Protein AF-C3XYF4-F1 (afdb_monomer)

Foldseek 3Di:
DVPPPDDDDAFFDAKQWEFCDTDDPPGHTDIDGADPQFTDQGGHHHNHTHGADDQPAPQKDFPDDDDRNDHTDIFGHPQWADDPPHTHGAAWADWQKAWPDQDDNHGHTDIDGDDPQWADQDGGSHGHTHGADDLVVVPWDQPDPDDRNGHGDTDHD

Mean predicted aligned error: 5.89 Å

Secondary structure (DSSP, 8-state):
-TTT-----PPPBPTTEEEEE---SSSPPEEEEPPTTEE--SSB--SSPEEPP---STTEEEEE--BTTB--EEEEPTTEEEETTEEEEPPPBPTTEEEEE--BTTB--EEEEPPTTEE--S-BSSPPPEEPP-GGGGT-EEEE--BTTBPPEEE--

pLDDT: mean 94.93, std 6.89, range [57.28, 98.62]

Solvent-accessible surface area (backbone atoms only — not comparable to full-atom values): 8437 Å² total; per-residue (Å²): 52,103,84,79,73,49,93,70,91,60,73,64,21,51,50,21,26,20,28,75,38,78,38,51,102,88,40,71,48,39,62,41,71,35,58,91,68,17,17,24,73,46,71,35,79,40,75,60,54,45,72,40,60,79,54,78,55,71,58,37,37,75,74,39,73,61,39,34,47,36,63,29,39,64,39,34,34,93,67,19,12,45,57,89,97,41,45,41,73,42,52,58,18,49,62,24,21,8,36,77,39,73,50,40,45,70,36,64,31,36,63,41,71,36,52,93,70,19,16,16,75,51,74,33,46,73,50,48,48,41,70,45,64,67,30,68,81,73,78,23,34,72,75,38,82,46,48,35,46,39,60,40,39,62,38,86,117

Radius of gyration: 29.44 Å; Cα contacts (8 Å, |Δi|>4): 400; chains: 1; bounding box: 67×30×80 Å

InterPro domains:
  IPR001368 TNFR/NGFR cysteine-rich region [PF00020] (34-74)
  IPR001368 TNFR/NGFR cysteine-rich region [PF00020] (76-111)
  IPR001368 TNFR/NGFR cysteine-rich region [PS00652] (34-74)
  IPR001368 TNFR/NGFR cysteine-rich region [PS50050] (33-74)
  IPR001368 TNFR/NGFR cysteine-rich region [SM00208] (34-74)
  IPR001368 TNFR/NGFR cysteine-rich region [SM00208] (76-111)
  IPR001368 TNFR/NGFR cysteine-rich region [SM00208] (114-154)
  IPR052459 Tumor necrosis factor receptor superfamily decoy receptor [PTHR23097] (2-157)

Nearest PDB structures (foldseek):
  4yn0-assembly1_A  TM=9.619E-01  e=6.542E-15  Mus musculus
  4msv-assembly1_B  TM=8.929E-01  e=7.273E-15  Homo sapiens
  4kgq-assembly1_C  TM=8.663E-01  e=2.461E-14  Homo sapiens
  3k51-assembly1_B  TM=9.230E-01  e=6.390E-14  Homo sapiens
  3u3p-assembly1_A  TM=7.058E-01  e=3.652E-15  Homo sapiens

Organism: Branchiostoma floridae (NCBI:txid7739)

Structure (mmCIF, N/CA/C/O backbone):
data_AF-C3XYF4-F1
#
_entry.id   AF-C3XYF4-F1
#
loop_
_atom_site.group_PDB
_atom_site.id
_atom_site.type_symbol
_atom_site.label_atom_id
_atom_site.label_alt_id
_atom_site.label_comp_id
_atom_site.label_asym_id
_atom_site.label_entity_id
_atom_site.label_seq_id
_atom_site.pdbx_PDB_ins_code
_atom_site.Cartn_x
_atom_site.Cartn_y
_atom_site.Cartn_z
_atom_site.occupancy
_atom_site.B_iso_or_equiv
_atom_site.auth_seq_id
_atom_site.auth_comp_id
_atom_site.auth_asym_id
_atom_site.auth_atom_id
_atom_site.pdbx_PDB_model_num
ATOM 1 N N . ASP A 1 1 ? -34.404 -5.928 31.052 1.00 57.28 1 ASP A N 1
ATOM 2 C CA . ASP A 1 1 ? -33.678 -6.364 32.245 1.00 57.28 1 ASP A CA 1
ATOM 3 C C . ASP A 1 1 ? -33.598 -7.884 32.244 1.00 57.28 1 ASP A C 1
ATOM 5 O O . ASP A 1 1 ? -34.654 -8.514 32.234 1.00 57.28 1 ASP A O 1
ATOM 9 N N . PRO A 1 2 ? -32.402 -8.492 32.226 1.00 60.75 2 PRO A N 1
ATOM 10 C CA . PRO A 1 2 ? -32.265 -9.928 32.465 1.00 60.75 2 PRO A CA 1
ATOM 11 C C . PRO A 1 2 ? -32.833 -10.384 33.827 1.00 60.75 2 PRO A C 1
ATOM 13 O O . PRO A 1 2 ? -33.052 -11.580 33.997 1.00 60.75 2 PRO A O 1
ATOM 16 N N . LEU A 1 3 ? -33.104 -9.466 34.770 1.00 65.31 3 LEU A N 1
ATOM 17 C CA . LEU A 1 3 ? -33.694 -9.767 36.082 1.00 65.31 3 LEU A CA 1
ATOM 18 C C . LEU A 1 3 ? -35.215 -9.519 36.166 1.00 65.31 3 LEU A C 1
ATOM 20 O O . LEU A 1 3 ? -35.915 -10.347 36.744 1.00 65.31 3 LEU A O 1
ATOM 24 N N . SER A 1 4 ? -35.750 -8.429 35.601 1.00 68.19 4 SER A N 1
ATOM 25 C CA . SER A 1 4 ? -37.185 -8.086 35.696 1.00 68.19 4 SER A CA 1
ATOM 26 C C . SER A 1 4 ? -38.026 -8.382 34.444 1.00 68.19 4 SER A C 1
ATOM 28 O O . SER A 1 4 ? -39.252 -8.305 34.498 1.00 68.19 4 SER A O 1
ATOM 30 N N . GLY A 1 5 ? -37.408 -8.728 33.306 1.00 68.69 5 GLY A N 1
ATOM 31 C CA . GLY A 1 5 ? -38.117 -9.005 32.047 1.00 68.69 5 GLY A CA 1
ATOM 32 C C . GLY A 1 5 ? -38.674 -7.765 31.329 1.00 68.69 5 GLY A C 1
ATOM 33 O O . GLY A 1 5 ? -39.282 -7.895 30.267 1.00 68.69 5 GLY A O 1
ATOM 34 N N . THR A 1 6 ? -38.449 -6.558 31.857 1.00 73.12 6 THR A N 1
ATOM 35 C CA . THR A 1 6 ? -38.846 -5.292 31.221 1.00 73.12 6 THR A CA 1
ATOM 36 C C . THR A 1 6 ? -37.923 -4.934 30.051 1.00 73.12 6 THR A C 1
ATOM 38 O O . THR A 1 6 ? -36.736 -5.270 30.048 1.00 73.12 6 THR A O 1
ATOM 41 N N . ILE A 1 7 ? -38.436 -4.243 29.028 1.00 76.62 7 ILE A N 1
ATOM 42 C CA . ILE A 1 7 ? -37.592 -3.708 27.947 1.00 76.62 7 ILE A CA 1
ATOM 43 C C . ILE A 1 7 ? -36.940 -2.419 28.454 1.00 76.62 7 ILE A C 1
ATOM 45 O O . ILE A 1 7 ? -37.628 -1.439 28.726 1.00 76.62 7 ILE A O 1
ATOM 49 N N . LEU A 1 8 ? -35.612 -2.433 28.569 1.00 81.75 8 LEU A N 1
ATOM 50 C CA . LEU A 1 8 ? -34.795 -1.281 28.951 1.00 81.75 8 LEU A CA 1
ATOM 51 C C . LEU A 1 8 ? -33.980 -0.811 27.747 1.00 81.75 8 LEU A C 1
ATOM 53 O O . LEU A 1 8 ? -33.404 -1.630 27.028 1.00 81.75 8 LEU A O 1
ATOM 57 N N . PHE A 1 9 ? -33.910 0.506 27.557 1.00 85.12 9 PHE A N 1
ATOM 58 C CA . PHE A 1 9 ? -33.030 1.135 26.575 1.00 85.12 9 PHE A CA 1
ATOM 59 C C . PHE A 1 9 ? -31.730 1.531 27.272 1.00 85.12 9 PHE A C 1
ATOM 61 O O . PHE A 1 9 ? -31.690 2.521 27.994 1.00 85.12 9 PHE A O 1
ATOM 68 N N . CYS A 1 10 ? -30.695 0.713 27.089 1.00 89.69 10 CYS A N 1
ATOM 69 C CA . CYS A 1 10 ? -29.368 0.954 27.643 1.00 89.69 10 CYS A CA 1
ATOM 70 C C . CYS A 1 10 ? -28.474 1.682 26.639 1.00 89.69 10 CYS A C 1
ATOM 72 O O . CYS A 1 10 ? -28.497 1.365 25.444 1.00 89.69 10 CYS A O 1
ATOM 74 N N . ASP A 1 11 ? -27.625 2.570 27.149 1.00 93.50 11 ASP A N 1
ATOM 75 C CA . ASP A 1 11 ? -26.564 3.187 26.361 1.00 93.50 11 ASP A CA 1
ATOM 76 C C . ASP A 1 11 ? -25.528 2.144 25.926 1.00 93.50 11 ASP A C 1
ATOM 78 O O . ASP A 1 11 ? -25.277 1.149 26.619 1.00 93.50 11 ASP A O 1
ATOM 82 N N . TRP A 1 12 ? -24.948 2.371 24.749 1.00 96.19 12 TRP A N 1
ATOM 83 C CA . TRP A 1 12 ? -23.851 1.573 24.208 1.00 96.19 12 TRP A CA 1
ATOM 84 C C . TRP A 1 12 ? -22.520 2.127 24.713 1.00 96.19 12 TRP A C 1
ATOM 86 O O . TRP A 1 12 ? -22.402 3.323 24.973 1.00 96.19 12 TRP A O 1
ATOM 96 N N . CYS A 1 13 ? -21.508 1.270 24.803 1.00 98.12 13 CYS A N 1
ATOM 97 C CA . CYS A 1 13 ? -20.158 1.707 25.130 1.00 98.12 13 CYS A CA 1
ATOM 98 C C . CYS A 1 13 ? -19.522 2.399 23.932 1.00 98.12 13 CYS A C 1
ATOM 100 O O . CYS A 1 13 ? -19.710 1.964 22.798 1.00 98.12 13 CYS A O 1
ATOM 102 N N . GLU A 1 14 ? -18.791 3.479 24.183 1.00 98.31 14 GLU A N 1
ATOM 103 C CA . GLU A 1 14 ? -18.082 4.239 23.156 1.00 98.31 14 GLU A CA 1
ATOM 104 C C . GLU A 1 14 ? -16.867 3.464 22.591 1.00 98.31 14 GLU A C 1
ATOM 106 O O . GLU A 1 14 ? -16.422 2.483 23.199 1.00 98.31 14 GLU A O 1
ATOM 111 N N . PRO A 1 15 ? -16.318 3.865 21.426 1.00 98.56 15 PRO A N 1
ATOM 112 C CA . PRO A 1 15 ? -15.071 3.298 20.911 1.00 98.56 15 PRO A CA 1
ATOM 113 C C . PRO A 1 15 ? -13.949 3.372 21.952 1.00 98.56 15 PRO A C 1
ATOM 115 O O . PRO A 1 15 ? -13.780 4.394 22.612 1.00 98.56 15 PRO A O 1
ATOM 118 N N . 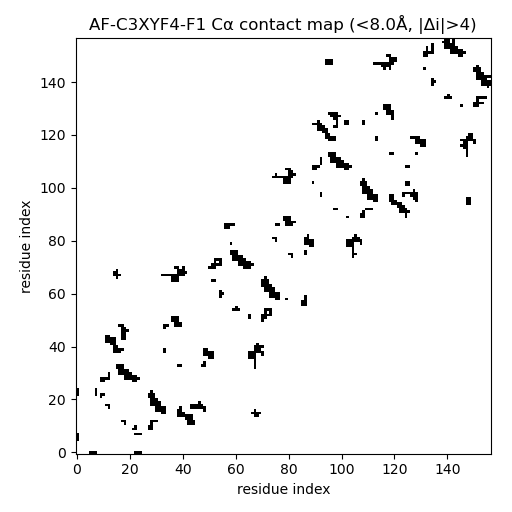GLY A 1 16 ? -13.148 2.316 22.080 1.00 98.50 16 GLY A N 1
ATOM 119 C CA . GLY A 1 16 ? -12.137 2.218 23.135 1.00 98.50 16 GLY A CA 1
ATOM 120 C C . GLY A 1 16 ? -12.612 1.541 24.409 1.00 98.50 16 GLY A C 1
ATOM 121 O O . GLY A 1 16 ? -11.787 1.298 25.289 1.00 98.50 16 GLY A O 1
ATOM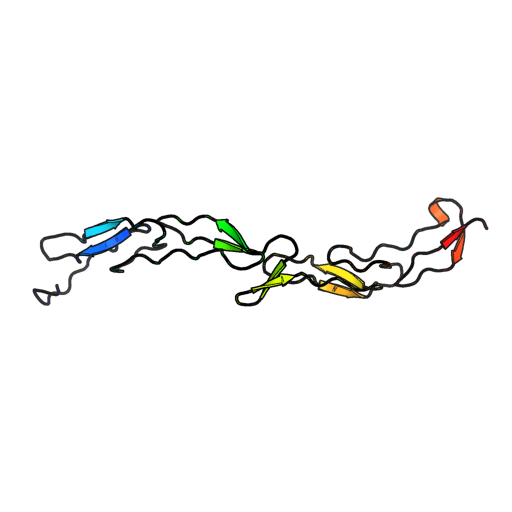 122 N N . PHE A 1 17 ? -13.900 1.210 24.501 1.00 98.62 17 PHE A N 1
ATOM 123 C CA . PHE A 1 17 ? -14.495 0.556 25.656 1.00 98.62 17 PHE A CA 1
ATOM 124 C C . PHE A 1 17 ? -15.333 -0.658 25.242 1.00 98.62 17 PHE A C 1
ATOM 126 O O . PHE A 1 17 ? -15.854 -0.726 24.123 1.00 98.62 17 PHE A O 1
ATOM 133 N N . TYR A 1 18 ? -15.482 -1.605 26.167 1.00 98.12 18 TYR A N 1
ATOM 134 C CA . TYR A 1 18 ? -16.384 -2.754 26.075 1.00 98.12 18 TYR A CA 1
ATOM 135 C C . TYR A 1 18 ? -17.376 -2.750 27.243 1.00 98.12 18 TYR A C 1
ATOM 137 O O . TYR A 1 18 ? -17.151 -2.114 28.276 1.00 98.12 18 TYR A O 1
ATOM 145 N N . MET A 1 19 ? -18.491 -3.454 27.082 1.00 97.62 19 MET A N 1
ATOM 146 C CA . MET A 1 19 ? -19.556 -3.544 28.072 1.00 97.62 19 MET A CA 1
ATOM 147 C C . MET A 1 19 ? -19.194 -4.552 29.161 1.00 97.62 19 MET A C 1
ATOM 149 O O . MET A 1 19 ? -19.218 -5.756 28.944 1.00 97.62 19 MET A O 1
ATOM 153 N N . ASN A 1 20 ? -18.924 -4.065 30.368 1.00 96.94 20 ASN A N 1
ATOM 154 C CA . ASN A 1 20 ? -18.722 -4.925 31.531 1.00 96.94 20 ASN A CA 1
ATOM 155 C C . ASN A 1 20 ? -20.061 -5.373 32.123 1.00 96.94 20 ASN A C 1
ATOM 157 O O . ASN A 1 20 ? -20.248 -6.538 32.476 1.00 96.94 20 ASN A O 1
ATOM 161 N N . ARG A 1 21 ? -21.016 -4.439 32.229 1.00 93.75 21 ARG A N 1
ATOM 162 C CA . ARG A 1 21 ? -22.363 -4.713 32.741 1.00 93.75 21 ARG A CA 1
ATOM 163 C C . ARG A 1 21 ? -23.411 -3.949 31.955 1.00 93.75 21 ARG A C 1
ATOM 165 O O . ARG A 1 21 ? -23.279 -2.754 31.700 1.00 93.75 21 ARG A O 1
ATOM 172 N N . VAL A 1 22 ? -24.485 -4.653 31.618 1.00 92.19 22 VAL A N 1
ATOM 173 C CA . VAL A 1 22 ? -25.679 -4.048 31.026 1.00 92.19 22 VAL A CA 1
ATOM 174 C C . VAL A 1 22 ? -26.405 -3.185 32.061 1.00 92.19 22 VAL A C 1
ATOM 176 O O . VAL A 1 22 ? -26.360 -3.474 33.259 1.00 92.19 22 VAL A O 1
ATOM 179 N N . CYS A 1 23 ? -27.081 -2.133 31.598 1.00 91.56 23 CYS A N 1
ATOM 180 C CA . CYS A 1 23 ? -27.897 -1.300 32.469 1.00 91.56 23 CYS A CA 1
ATOM 181 C C . CYS A 1 23 ? -29.039 -2.096 33.130 1.00 91.56 23 CYS A C 1
ATOM 183 O O . CYS A 1 23 ? -29.558 -3.073 32.582 1.00 91.56 23 CYS A O 1
ATOM 185 N N . THR A 1 24 ? -29.452 -1.638 34.307 1.00 89.06 24 THR A N 1
ATOM 186 C CA . THR A 1 24 ? -30.664 -2.089 35.005 1.00 89.06 24 THR A CA 1
ATOM 187 C C . THR A 1 24 ? -31.602 -0.897 35.185 1.00 89.06 24 THR A C 1
ATOM 189 O O . THR A 1 24 ? -31.250 0.231 34.852 1.00 89.06 24 THR A O 1
ATOM 192 N N . GLU A 1 25 ? -32.780 -1.097 35.778 1.00 86.19 25 GLU A N 1
ATOM 193 C CA . GLU A 1 25 ? -33.683 0.017 36.125 1.00 86.19 25 GLU A CA 1
ATOM 194 C C . GLU A 1 25 ? -33.042 1.054 37.068 1.00 86.19 25 GLU A C 1
ATOM 196 O O . GLU A 1 25 ? -33.540 2.171 37.190 1.00 86.19 25 GLU A O 1
ATOM 201 N N . ARG A 1 26 ? -31.953 0.689 37.760 1.00 88.44 26 ARG A N 1
ATOM 202 C CA . ARG A 1 26 ? -31.305 1.525 38.784 1.00 88.44 26 ARG A CA 1
ATOM 203 C C . ARG A 1 26 ? -29.867 1.909 38.458 1.00 88.44 26 ARG A C 1
ATOM 205 O O . ARG A 1 26 ? -29.328 2.793 39.116 1.00 88.44 26 ARG A O 1
ATOM 212 N N . THR A 1 27 ? -29.231 1.240 37.501 1.00 90.75 27 THR A N 1
ATOM 213 C CA . THR A 1 27 ? -27.811 1.435 37.185 1.00 90.75 27 THR A CA 1
ATOM 214 C C . THR A 1 27 ? -27.616 1.626 35.692 1.00 90.75 27 THR A C 1
ATOM 216 O O . THR A 1 27 ? -28.178 0.877 34.896 1.00 90.75 27 THR A O 1
ATOM 219 N N . ALA A 1 28 ? -26.785 2.597 35.315 1.00 92.94 28 ALA A N 1
ATOM 220 C CA . ALA A 1 28 ? -26.371 2.790 33.929 1.00 92.94 28 ALA A CA 1
ATOM 221 C C . ALA A 1 28 ? -25.518 1.612 33.425 1.00 92.94 28 ALA A C 1
ATOM 223 O O . ALA A 1 28 ? -25.046 0.789 34.216 1.00 92.94 28 ALA A O 1
ATOM 224 N N . THR A 1 29 ? -25.327 1.539 32.106 1.00 95.06 29 THR A N 1
ATOM 225 C CA . THR A 1 29 ? -24.353 0.628 31.494 1.00 95.06 29 THR A CA 1
ATOM 226 C C . THR A 1 29 ? -22.965 0.908 32.067 1.00 95.06 29 THR A C 1
ATOM 228 O O . THR A 1 29 ? -22.543 2.060 32.143 1.00 95.06 29 THR A O 1
ATOM 231 N N . GLU A 1 30 ? -2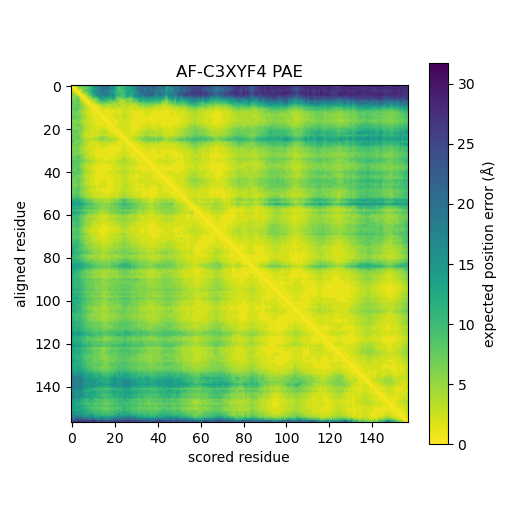2.246 -0.143 32.448 1.00 97.31 30 GLU A N 1
ATOM 232 C CA . GLU A 1 30 ? -20.850 -0.039 32.862 1.00 97.31 30 GLU A CA 1
ATOM 233 C C . GLU A 1 30 ? -19.943 -0.426 31.694 1.00 97.31 30 GLU A C 1
ATOM 235 O O . GLU A 1 30 ? -19.994 -1.560 31.206 1.00 97.31 30 GLU A O 1
ATOM 240 N N . CYS A 1 31 ? -19.103 0.517 31.278 1.00 98.38 31 CYS A N 1
ATOM 241 C CA . CYS A 1 31 ? -18.137 0.348 30.202 1.00 98.38 31 CYS A CA 1
ATOM 242 C C . CYS A 1 31 ? -16.716 0.405 30.765 1.00 98.38 31 CYS A C 1
ATOM 244 O O . CYS A 1 31 ? -16.394 1.303 31.545 1.00 98.38 31 CYS A O 1
ATOM 246 N N . LEU A 1 32 ? -15.865 -0.537 30.365 1.00 98.44 32 LEU A N 1
ATOM 247 C CA . LEU A 1 32 ? -14.458 -0.589 30.762 1.00 98.44 32 LEU A CA 1
ATOM 248 C C . LEU A 1 32 ? -13.551 -0.382 29.547 1.00 98.44 32 LEU A C 1
ATOM 250 O O . LEU A 1 32 ? -13.925 -0.787 28.446 1.00 98.44 32 LEU A O 1
ATOM 254 N N . PRO A 1 33 ? -12.382 0.261 29.719 1.00 98.50 33 PRO A N 1
ATOM 255 C CA . PRO A 1 33 ? -11.472 0.519 28.613 1.00 98.50 33 PRO A CA 1
ATOM 256 C C . PRO A 1 33 ? -10.913 -0.791 28.059 1.00 98.50 33 PRO A C 1
ATOM 258 O O . PRO A 1 33 ? -10.699 -1.752 28.805 1.00 98.50 33 PRO A O 1
ATOM 261 N N . CYS A 1 34 ? -10.635 -0.810 26.759 1.00 98.56 34 CYS A N 1
ATOM 262 C CA . CYS A 1 34 ? -9.980 -1.945 26.134 1.00 98.56 34 CYS A CA 1
ATOM 263 C C . CYS A 1 34 ? -8.593 -2.190 26.751 1.00 98.56 34 CYS A C 1
ATOM 265 O O . CYS A 1 34 ? -7.825 -1.237 26.941 1.00 98.56 34 CYS A O 1
ATOM 267 N N . PRO A 1 35 ? -8.256 -3.454 27.062 1.00 97.88 35 PRO A N 1
ATOM 268 C CA . PRO A 1 35 ? -6.912 -3.843 27.465 1.00 97.88 35 PRO A CA 1
ATOM 269 C C . PRO A 1 35 ? -5.853 -3.531 26.401 1.00 97.88 35 PRO A C 1
ATOM 271 O O . PRO A 1 35 ? -6.145 -3.185 25.256 1.00 97.88 35 PRO A O 1
ATOM 274 N N . TRP A 1 36 ? -4.584 -3.683 26.785 1.00 97.38 36 TRP A N 1
ATOM 275 C CA . TRP A 1 36 ? -3.472 -3.535 25.850 1.00 97.38 36 TRP A CA 1
ATOM 276 C C . TRP A 1 36 ? -3.575 -4.542 24.693 1.00 97.38 36 TRP A C 1
ATOM 278 O O . TRP A 1 36 ? -3.849 -5.717 24.922 1.00 97.38 36 TRP A O 1
ATOM 288 N N . ASP A 1 37 ? -3.300 -4.068 23.473 1.00 97.31 37 ASP A N 1
ATOM 289 C CA . ASP A 1 37 ? -3.389 -4.830 22.215 1.00 97.31 37 ASP A CA 1
ATOM 290 C C . ASP A 1 37 ? -4.819 -5.284 21.840 1.00 97.31 37 ASP A C 1
ATOM 292 O O . ASP A 1 37 ? -5.006 -6.227 21.067 1.00 97.31 37 ASP A O 1
ATOM 296 N N . GLU A 1 38 ? -5.839 -4.581 22.345 1.00 98.44 38 GLU A N 1
ATOM 297 C CA . GLU A 1 38 ? -7.249 -4.768 21.990 1.00 98.44 38 GLU A CA 1
ATOM 298 C C . GLU A 1 38 ? -7.947 -3.436 21.668 1.00 98.44 38 GLU A C 1
ATOM 300 O O . GLU A 1 38 ? -7.522 -2.371 22.120 1.00 98.44 38 GLU A O 1
ATOM 305 N N . TYR A 1 39 ? -9.029 -3.489 20.882 1.00 98.50 39 TYR A N 1
ATOM 306 C CA . TYR A 1 39 ? -9.733 -2.298 20.412 1.00 98.50 39 TYR A CA 1
ATOM 307 C C . TYR A 1 39 ? -11.239 -2.497 20.168 1.00 98.50 39 TYR A C 1
ATOM 309 O O . TYR A 1 39 ? -11.716 -3.604 19.900 1.00 98.50 39 TYR A O 1
ATOM 317 N N . THR A 1 40 ? -11.985 -1.390 20.172 1.00 98.44 40 THR A N 1
ATOM 318 C CA . THR A 1 40 ? -13.344 -1.275 19.617 1.00 98.44 40 THR A CA 1
ATOM 319 C C . THR A 1 40 ? -13.457 0.020 18.810 1.00 98.44 40 THR A C 1
ATOM 321 O O . THR A 1 40 ? -13.173 1.104 19.304 1.00 98.44 40 THR A O 1
ATOM 324 N N . GLU A 1 41 ? -13.856 -0.076 17.540 1.00 97.88 41 GLU A N 1
ATOM 325 C CA . GLU A 1 41 ? -13.848 1.072 16.608 1.00 97.88 41 GLU A CA 1
ATOM 326 C C . GLU A 1 41 ? -15.149 1.887 16.628 1.00 97.88 41 GLU A C 1
ATOM 328 O O . GLU A 1 41 ? -15.205 3.044 16.207 1.00 97.88 41 GLU A O 1
ATOM 333 N N . HIS A 1 42 ? -16.229 1.280 17.110 1.00 97.88 42 HIS A N 1
ATOM 334 C CA . HIS A 1 42 ? -17.569 1.848 17.073 1.00 97.88 42 HIS A CA 1
ATOM 335 C C . HIS A 1 42 ? -18.248 1.713 18.430 1.00 97.88 42 HIS A C 1
ATOM 337 O O . HIS A 1 42 ? -17.829 0.919 19.279 1.00 97.88 42 HIS A O 1
ATOM 343 N N . TYR A 1 43 ? -19.340 2.462 18.597 1.00 98.25 43 TYR A N 1
ATOM 344 C CA . TYR A 1 43 ? -20.247 2.228 19.708 1.00 98.25 43 TYR A CA 1
ATOM 345 C C . TYR A 1 43 ? -20.698 0.772 19.693 1.00 98.25 43 TYR A C 1
ATOM 347 O O . TYR A 1 43 ? -21.081 0.248 18.642 1.00 98.25 43 TYR A O 1
ATOM 355 N N . ASN A 1 44 ? -20.641 0.112 20.841 1.00 96.88 44 ASN A N 1
ATOM 356 C CA . ASN A 1 44 ? -20.798 -1.329 20.904 1.00 96.88 44 ASN A CA 1
ATOM 357 C C . ASN A 1 44 ? -21.478 -1.798 22.197 1.00 96.88 44 ASN A C 1
ATOM 359 O O . ASN A 1 44 ? -21.682 -1.047 23.150 1.00 96.88 44 ASN A O 1
ATOM 363 N N . ARG A 1 45 ? -21.860 -3.075 22.193 1.00 95.69 45 ARG A N 1
ATOM 364 C CA . ARG A 1 45 ? -22.387 -3.806 23.354 1.00 95.69 45 ARG A CA 1
ATOM 365 C C . ARG A 1 45 ? -21.611 -5.103 23.577 1.00 95.69 45 ARG A C 1
ATOM 367 O O . ARG A 1 45 ? -22.161 -6.067 24.096 1.00 95.69 45 ARG A O 1
ATOM 374 N N . GLU A 1 46 ? -20.379 -5.145 23.081 1.00 96.62 46 GLU A N 1
ATOM 375 C CA . GLU A 1 46 ? -19.540 -6.333 23.160 1.00 96.62 46 GLU A CA 1
ATOM 376 C C . GLU A 1 46 ? -19.035 -6.476 24.591 1.00 96.62 46 GLU A C 1
ATOM 378 O O . GLU A 1 46 ? -18.701 -5.479 25.228 1.00 96.62 46 GLU A O 1
ATOM 383 N N . TYR A 1 47 ? -18.978 -7.703 25.098 1.00 96.69 47 TYR A N 1
ATOM 384 C CA . TYR A 1 47 ? -18.468 -7.981 26.445 1.00 96.69 47 TYR A CA 1
ATOM 385 C C . TYR A 1 47 ? -16.940 -8.131 26.492 1.00 96.69 47 TYR A C 1
ATOM 387 O O . TYR A 1 47 ? -16.371 -8.321 27.562 1.00 96.69 47 TYR A O 1
ATOM 395 N N . GLU A 1 48 ? -16.280 -8.038 25.339 1.00 97.50 48 GLU A N 1
ATOM 396 C CA . GLU A 1 48 ? -14.831 -8.101 25.176 1.00 97.50 48 GLU A CA 1
ATOM 397 C C . GLU A 1 48 ? -14.398 -7.216 23.999 1.00 97.50 48 GLU A C 1
ATOM 399 O O . GLU A 1 48 ? -15.164 -6.995 23.055 1.00 97.50 48 GLU A O 1
ATOM 404 N N . CYS A 1 49 ? -13.173 -6.689 24.053 1.00 98.38 49 CYS A N 1
ATOM 405 C CA . CYS A 1 49 ? -12.600 -5.948 22.935 1.00 98.38 49 CYS A CA 1
ATOM 406 C C . CYS A 1 49 ? -12.024 -6.904 21.882 1.00 98.38 49 CYS A C 1
ATOM 408 O O . CYS A 1 49 ? -11.765 -8.083 22.125 1.00 98.38 49 CYS A O 1
ATOM 410 N N . ARG A 1 50 ? -11.822 -6.399 20.663 1.00 98.12 50 ARG A N 1
ATOM 411 C CA . ARG A 1 50 ? -11.227 -7.186 19.578 1.00 98.12 50 ARG A CA 1
ATOM 412 C C . ARG A 1 50 ? -9.715 -7.138 19.693 1.00 98.12 50 ARG A C 1
ATOM 414 O O . ARG A 1 50 ? -9.150 -6.055 19.784 1.00 98.12 50 ARG A O 1
ATOM 421 N N . ARG A 1 51 ? -9.045 -8.285 19.601 1.00 98.00 51 ARG A N 1
ATOM 422 C CA . ARG A 1 51 ? -7.578 -8.319 19.547 1.00 98.00 51 ARG A CA 1
ATOM 423 C C . ARG A 1 51 ? -7.058 -7.614 18.293 1.00 98.00 51 ARG A C 1
ATOM 425 O O . ARG A 1 51 ? -7.571 -7.830 17.191 1.00 98.00 51 ARG A O 1
ATOM 432 N N . CYS A 1 52 ? -6.013 -6.814 18.461 1.00 97.94 52 CYS A N 1
ATOM 433 C CA . CYS A 1 52 ? -5.323 -6.173 17.356 1.00 97.94 52 CYS A CA 1
ATOM 434 C C . CYS A 1 52 ? -4.614 -7.188 16.447 1.00 97.94 52 CYS A C 1
ATOM 436 O O . CYS A 1 52 ? -4.133 -8.239 16.871 1.00 97.94 52 CYS A O 1
ATOM 438 N N . SER A 1 53 ? -4.561 -6.876 15.154 1.00 95.00 53 SER A N 1
ATOM 439 C CA . SER A 1 53 ? -3.875 -7.698 14.157 1.00 95.00 53 SER A CA 1
ATOM 440 C C . SER A 1 53 ? -2.364 -7.707 14.384 1.00 95.00 53 SER A C 1
ATOM 442 O O . SER A 1 53 ? -1.781 -6.717 14.823 1.00 95.00 53 SER A O 1
ATOM 444 N N . ASP A 1 54 ? -1.719 -8.823 14.055 1.00 91.06 54 ASP A N 1
ATOM 445 C CA . ASP A 1 54 ? -0.278 -9.006 14.222 1.00 91.06 54 ASP A CA 1
ATOM 446 C C . ASP A 1 54 ? 0.426 -8.929 12.860 1.00 91.06 54 ASP A C 1
ATOM 448 O O . ASP A 1 54 ? 0.141 -9.720 11.957 1.00 91.06 54 ASP A O 1
ATOM 452 N N . CYS A 1 55 ? 1.330 -7.962 12.699 1.00 92.62 55 CYS A N 1
ATOM 453 C CA . CYS A 1 55 ? 2.043 -7.712 11.442 1.00 92.62 55 CYS A CA 1
ATOM 454 C C . CYS A 1 55 ? 3.378 -8.466 11.428 1.00 92.62 55 CYS A C 1
ATOM 456 O O . CYS A 1 55 ? 4.444 -7.861 11.363 1.00 92.62 55 CYS A O 1
ATOM 458 N N . ARG A 1 56 ? 3.320 -9.794 11.574 1.00 88.81 56 ARG A N 1
ATOM 459 C CA . ARG A 1 56 ? 4.502 -10.682 11.624 1.00 88.81 56 ARG A CA 1
ATOM 460 C C . ARG A 1 56 ? 4.689 -11.528 10.371 1.00 88.81 56 ARG A C 1
ATOM 462 O O . ARG A 1 56 ? 5.509 -12.445 10.367 1.00 88.81 56 ARG A O 1
ATOM 469 N N . ARG A 1 57 ? 3.902 -11.274 9.326 1.00 90.25 57 ARG A N 1
ATOM 470 C CA . ARG A 1 57 ? 4.066 -11.973 8.052 1.00 90.25 57 ARG A CA 1
ATOM 471 C C . ARG A 1 57 ? 5.317 -11.463 7.340 1.00 90.25 57 ARG A C 1
ATOM 473 O O . ARG A 1 57 ? 5.798 -10.364 7.599 1.00 90.25 57 ARG A O 1
ATOM 480 N N . GLU A 1 58 ? 5.856 -12.287 6.451 1.00 94.88 58 GLU A N 1
ATOM 481 C CA . GLU A 1 58 ? 7.025 -11.918 5.657 1.00 94.88 58 GLU A CA 1
ATOM 482 C C . GLU A 1 58 ? 6.694 -10.742 4.722 1.00 94.88 58 GLU A C 1
ATOM 484 O O . GLU A 1 58 ? 5.629 -10.718 4.099 1.00 94.88 58 GLU A O 1
ATOM 489 N N . HIS A 1 59 ? 7.621 -9.786 4.624 1.00 96.56 59 HIS A N 1
ATOM 490 C CA . HIS A 1 59 ? 7.494 -8.565 3.820 1.00 96.56 59 HIS A CA 1
ATOM 491 C C . HIS A 1 59 ? 6.306 -7.669 4.193 1.00 96.56 59 HIS A C 1
ATOM 493 O O . HIS A 1 59 ? 5.668 -7.073 3.322 1.00 96.56 59 HIS A O 1
ATOM 499 N N . GLU A 1 60 ? 5.985 -7.602 5.482 1.00 96.00 60 GLU A N 1
ATOM 500 C CA . GLU A 1 60 ? 4.905 -6.796 6.035 1.00 96.00 60 GLU A CA 1
ATOM 501 C C . GLU A 1 60 ? 5.416 -5.966 7.221 1.00 96.00 60 GLU A C 1
ATOM 503 O O . GLU A 1 60 ? 6.182 -6.452 8.052 1.00 96.00 60 GLU A O 1
ATOM 508 N N . HIS A 1 61 ? 4.953 -4.722 7.331 1.00 95.38 61 HIS A N 1
ATOM 509 C CA . HIS A 1 61 ? 5.245 -3.829 8.450 1.00 95.38 61 HIS A CA 1
ATOM 510 C C . HIS A 1 61 ? 3.970 -3.191 9.007 1.00 95.38 61 HIS A C 1
ATOM 512 O O . HIS A 1 61 ? 2.895 -3.203 8.392 1.00 95.38 61 HIS A O 1
ATOM 518 N N . VAL A 1 62 ? 4.091 -2.611 10.201 1.00 97.00 62 VAL A N 1
ATOM 519 C CA . VAL A 1 62 ? 3.011 -1.846 10.826 1.00 97.00 62 VAL A CA 1
ATOM 520 C C . VAL A 1 62 ? 2.907 -0.480 10.159 1.00 97.00 62 VAL A C 1
ATOM 522 O O . VAL A 1 62 ? 3.817 0.338 10.258 1.00 97.00 62 VAL A O 1
ATOM 525 N N . LYS A 1 63 ? 1.781 -0.223 9.493 1.00 96.44 63 LYS A N 1
ATOM 526 C CA . LYS A 1 63 ? 1.469 1.088 8.912 1.00 96.44 63 LYS A CA 1
ATOM 527 C C . LYS A 1 63 ? 0.795 2.004 9.926 1.00 96.44 63 LYS A C 1
ATOM 529 O O . LYS A 1 63 ? 1.079 3.196 9.975 1.00 96.44 63 LYS A O 1
ATOM 534 N N . ILE A 1 64 ? -0.144 1.449 10.690 1.00 96.50 64 ILE A N 1
ATOM 535 C CA . ILE A 1 64 ? -0.864 2.147 11.758 1.00 96.50 64 ILE A CA 1
ATOM 536 C C . ILE A 1 64 ? -0.836 1.246 12.981 1.00 96.50 64 ILE A C 1
ATOM 538 O O . ILE A 1 64 ? -1.204 0.074 12.889 1.00 96.50 64 ILE A O 1
ATOM 542 N N . GLU A 1 65 ? -0.392 1.799 14.105 1.00 97.25 65 GLU A N 1
ATOM 543 C CA . GLU A 1 65 ? -0.342 1.079 15.371 1.00 97.25 65 GLU A CA 1
ATOM 544 C C . GLU A 1 65 ? -1.729 0.813 15.957 1.00 97.25 65 GLU A C 1
ATOM 546 O O . GLU A 1 65 ? -2.696 1.528 15.686 1.00 97.25 65 GLU A O 1
ATOM 551 N N . CYS A 1 66 ? -1.799 -0.227 16.786 1.00 97.94 66 CYS A N 1
ATOM 552 C CA . CYS A 1 66 ? -2.981 -0.532 17.585 1.00 97.94 66 CYS A CA 1
ATOM 553 C C . CYS A 1 66 ? -3.243 0.583 18.608 1.00 97.94 66 CYS A C 1
ATOM 555 O O . CYS A 1 66 ? -2.315 1.065 19.261 1.00 97.94 66 CYS A O 1
ATOM 557 N N . SER A 1 67 ? -4.510 0.937 18.801 1.00 97.94 67 SER A N 1
ATOM 558 C CA . SER A 1 67 ? -4.960 1.717 19.954 1.00 97.94 67 SER A CA 1
ATOM 559 C C . SER A 1 67 ? -6.284 1.157 20.465 1.00 97.94 67 SER A C 1
ATOM 561 O O . SER A 1 67 ? -6.901 0.338 19.792 1.00 97.94 67 SER A O 1
ATOM 563 N N . ALA A 1 68 ? -6.773 1.641 21.608 1.00 98.12 68 ALA A N 1
ATOM 564 C CA . ALA A 1 68 ? -8.081 1.228 22.116 1.00 98.12 68 ALA A CA 1
ATOM 565 C C . ALA A 1 68 ? -9.215 1.456 21.090 1.00 98.12 68 ALA A C 1
ATOM 567 O O . ALA A 1 68 ? -10.197 0.719 21.083 1.00 98.12 68 ALA A O 1
ATOM 568 N N . THR A 1 69 ? -9.087 2.431 20.184 1.00 98.19 69 THR A N 1
ATOM 569 C CA . THR A 1 69 ? -10.144 2.785 19.223 1.00 98.19 69 THR A CA 1
ATOM 570 C C . THR A 1 69 ? -9.889 2.299 17.799 1.00 98.19 69 THR A C 1
ATOM 572 O O . THR A 1 69 ? -10.762 2.451 16.948 1.00 98.19 69 THR A O 1
ATOM 575 N N . ASN A 1 70 ? -8.728 1.710 17.496 1.00 97.56 70 ASN A N 1
ATOM 576 C CA . ASN A 1 70 ? -8.430 1.246 16.142 1.00 97.56 70 ASN A CA 1
ATOM 577 C C . ASN A 1 70 ? -7.543 0.004 16.118 1.00 97.56 70 ASN A C 1
ATOM 579 O O . ASN A 1 70 ? -6.590 -0.136 16.884 1.00 97.56 70 ASN A O 1
ATOM 583 N N . ASN A 1 71 ? -7.804 -0.850 15.132 1.00 98.12 71 ASN A N 1
ATOM 584 C CA . ASN A 1 71 ? -6.946 -1.988 14.854 1.00 98.12 71 ASN A CA 1
ATOM 585 C C . ASN A 1 71 ? -5.559 -1.532 14.390 1.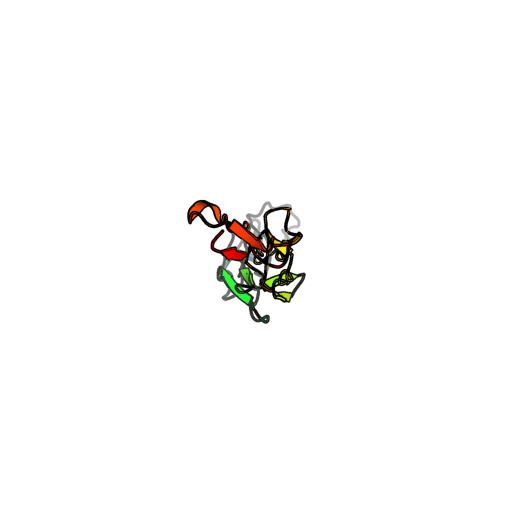00 98.12 71 ASN A C 1
ATOM 587 O O . ASN A 1 71 ? -5.420 -0.497 13.726 1.00 98.12 71 ASN A O 1
ATOM 591 N N . ARG A 1 72 ? -4.561 -2.384 14.616 1.00 97.25 72 ARG A N 1
ATOM 592 C CA . ARG A 1 72 ? -3.295 -2.319 13.890 1.00 97.25 72 ARG A CA 1
ATOM 593 C C . ARG A 1 72 ? -3.544 -2.586 12.403 1.00 97.25 72 ARG A C 1
ATOM 595 O O . ARG A 1 72 ? -4.188 -3.573 12.046 1.00 97.25 72 ARG A O 1
ATOM 602 N N . ILE A 1 73 ? -3.016 -1.731 11.528 1.00 95.69 73 ILE A N 1
ATOM 603 C CA . ILE A 1 73 ? -3.076 -1.933 10.075 1.00 95.69 73 ILE A CA 1
ATOM 604 C C . ILE A 1 73 ? -1.692 -2.321 9.581 1.00 95.69 73 ILE A C 1
ATOM 606 O O . ILE A 1 73 ? -0.739 -1.548 9.680 1.00 95.69 73 ILE A O 1
ATOM 610 N N . CYS A 1 74 ? -1.613 -3.512 9.003 1.00 95.50 74 CYS A N 1
ATOM 611 C CA . CYS A 1 74 ? -0.405 -4.028 8.384 1.00 95.50 74 CYS A CA 1
ATOM 612 C C . CYS A 1 74 ? -0.359 -3.662 6.898 1.00 95.50 74 CYS A C 1
ATOM 614 O O . CYS A 1 74 ? -1.396 -3.691 6.224 1.00 95.50 74 CYS A O 1
ATOM 616 N N . GLN A 1 75 ? 0.825 -3.383 6.360 1.00 96.25 75 GLN A N 1
ATOM 617 C CA . GLN A 1 75 ? 1.045 -3.074 4.946 1.00 96.25 75 GLN A CA 1
ATOM 618 C C . GLN A 1 75 ? 2.260 -3.836 4.413 1.00 96.25 75 GLN A C 1
ATOM 620 O O . GLN A 1 75 ? 3.226 -4.037 5.139 1.00 96.25 75 GLN A O 1
ATOM 625 N N . CYS A 1 76 ? 2.204 -4.262 3.149 1.00 97.62 76 CYS A N 1
ATOM 626 C CA . CYS A 1 76 ? 3.355 -4.884 2.502 1.00 97.62 76 CYS A CA 1
ATOM 627 C C . CYS A 1 76 ? 4.498 -3.883 2.306 1.00 97.62 76 CYS A C 1
ATOM 629 O O . CYS A 1 76 ? 4.251 -2.708 2.025 1.00 97.62 76 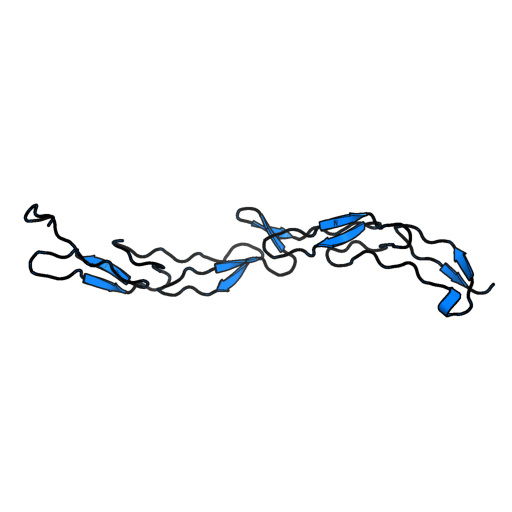CYS A O 1
ATOM 631 N N . ASP A 1 77 ? 5.729 -4.372 2.410 1.00 97.31 77 ASP A N 1
ATOM 632 C CA . ASP A 1 77 ? 6.945 -3.599 2.178 1.00 97.31 77 ASP A CA 1
ATOM 633 C C . ASP A 1 77 ? 7.050 -3.094 0.733 1.00 97.31 77 ASP A C 1
ATOM 635 O O . ASP A 1 77 ? 6.420 -3.615 -0.196 1.00 97.31 77 ASP A O 1
ATOM 639 N N . ASP A 1 78 ? 7.903 -2.092 0.527 1.00 96.44 78 ASP A N 1
ATOM 640 C CA . ASP A 1 78 ? 8.185 -1.561 -0.802 1.00 96.44 78 ASP A CA 1
ATOM 641 C C . ASP A 1 78 ? 8.674 -2.661 -1.754 1.00 96.44 78 ASP A C 1
ATOM 643 O O . ASP A 1 78 ? 9.579 -3.444 -1.460 1.00 96.44 78 ASP A O 1
ATOM 647 N N . GLY A 1 79 ? 8.060 -2.709 -2.937 1.00 97.12 79 GLY A N 1
ATOM 648 C CA . GLY A 1 79 ? 8.298 -3.758 -3.926 1.00 97.12 79 GLY A CA 1
ATOM 649 C C . GLY A 1 79 ? 7.408 -4.991 -3.766 1.00 97.12 79 GLY A C 1
ATOM 650 O O . GLY A 1 79 ? 7.517 -5.894 -4.593 1.00 97.12 79 GLY A O 1
ATOM 651 N N . TYR A 1 80 ? 6.515 -5.028 -2.773 1.00 98.12 80 TYR A N 1
ATOM 652 C CA . TYR A 1 80 ? 5.535 -6.094 -2.580 1.00 98.12 80 TYR A CA 1
ATOM 653 C C . TYR A 1 80 ? 4.097 -5.574 -2.704 1.00 98.12 80 TYR A C 1
ATOM 655 O O . TYR A 1 80 ? 3.807 -4.389 -2.535 1.00 98.12 80 TYR A O 1
ATOM 663 N N . TYR A 1 81 ? 3.169 -6.476 -3.017 1.00 97.56 81 TYR A N 1
ATOM 664 C CA . TYR A 1 81 ? 1.732 -6.220 -2.987 1.00 97.56 81 TYR A CA 1
ATOM 665 C C . TYR A 1 81 ? 0.990 -7.350 -2.284 1.00 97.56 81 TYR A C 1
ATOM 667 O O . TYR A 1 81 ? 1.409 -8.508 -2.314 1.00 97.56 81 TYR A O 1
ATOM 675 N N . ARG A 1 82 ? -0.152 -7.020 -1.688 1.00 96.19 82 ARG A N 1
ATOM 676 C CA . ARG A 1 82 ? -1.003 -7.977 -0.998 1.00 96.19 82 ARG A CA 1
ATOM 677 C C . ARG A 1 82 ? -1.787 -8.822 -1.990 1.00 96.19 82 ARG A C 1
ATOM 679 O O . ARG A 1 82 ? -2.577 -8.303 -2.780 1.00 96.19 82 ARG A O 1
ATOM 686 N N . LEU A 1 83 ? -1.618 -10.134 -1.884 1.00 95.31 83 LEU A N 1
ATOM 687 C CA . LEU A 1 83 ? -2.473 -11.126 -2.513 1.00 95.31 83 LEU A CA 1
ATOM 688 C C . LEU A 1 83 ? -2.971 -12.094 -1.438 1.00 95.31 83 LEU A C 1
ATOM 690 O O . LEU A 1 83 ? -2.211 -12.914 -0.925 1.00 95.31 83 LEU A O 1
ATOM 694 N N . PHE A 1 84 ? -4.261 -11.992 -1.107 1.00 90.94 84 PHE A N 1
ATOM 695 C CA . PHE A 1 84 ? -4.856 -12.659 0.055 1.00 90.94 84 PHE A CA 1
ATOM 696 C C . PHE A 1 84 ? -4.090 -12.310 1.341 1.00 90.94 84 PHE A C 1
ATOM 698 O O . PHE A 1 84 ? -3.967 -11.135 1.681 1.00 90.94 84 PHE A O 1
ATOM 705 N N . GLU A 1 85 ? -3.558 -13.320 2.023 1.00 89.00 85 GLU A N 1
ATOM 706 C CA . GLU A 1 85 ? -2.830 -13.197 3.283 1.00 89.00 85 GLU A CA 1
ATOM 707 C C . GLU A 1 85 ? -1.322 -12.969 3.089 1.00 89.00 85 GLU A C 1
ATOM 709 O O . GLU A 1 85 ? -0.600 -12.901 4.075 1.00 89.00 85 GLU A O 1
ATOM 714 N N . PHE A 1 86 ? -0.822 -12.875 1.850 1.00 93.12 86 PHE A N 1
ATOM 715 C CA . PHE A 1 86 ? 0.616 -12.829 1.568 1.00 93.12 86 PHE A CA 1
ATOM 716 C C . PHE A 1 86 ? 1.037 -11.542 0.862 1.00 93.12 86 PHE A 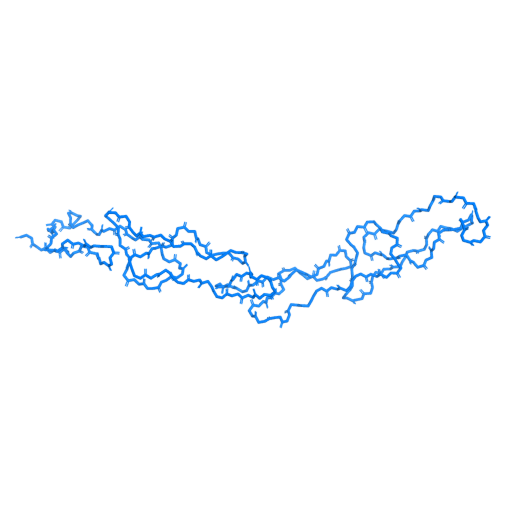C 1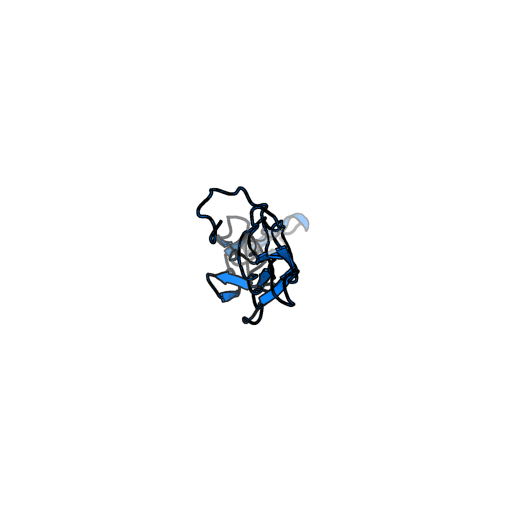
ATOM 718 O O . PHE A 1 86 ? 0.316 -11.016 0.010 1.00 93.12 86 PHE A O 1
ATOM 725 N N . CYS A 1 87 ? 2.246 -11.078 1.170 1.00 97.06 87 CYS A N 1
ATOM 726 C CA . CYS A 1 87 ? 2.926 -10.024 0.433 1.00 97.06 87 CYS A CA 1
ATOM 727 C C . CYS A 1 87 ? 3.802 -10.659 -0.651 1.00 97.06 87 CYS A C 1
ATOM 729 O O . CYS A 1 87 ? 4.766 -11.363 -0.364 1.00 97.06 87 CYS A O 1
ATOM 731 N N . LEU A 1 88 ? 3.443 -10.444 -1.916 1.00 97.38 88 LEU A N 1
ATOM 732 C CA . LEU A 1 88 ? 4.153 -10.993 -3.068 1.00 97.38 88 LEU A CA 1
ATOM 733 C C . LEU A 1 88 ? 4.963 -9.914 -3.767 1.00 97.38 88 LEU A C 1
ATOM 735 O O . LEU A 1 88 ? 4.499 -8.788 -3.919 1.00 97.38 88 LEU A O 1
ATOM 739 N N . LEU A 1 89 ? 6.156 -10.273 -4.235 1.00 98.06 89 LEU A N 1
ATOM 740 C CA . LEU A 1 89 ? 7.022 -9.356 -4.965 1.00 98.06 89 LEU A CA 1
ATOM 741 C C . LEU A 1 89 ? 6.321 -8.862 -6.241 1.00 98.06 89 LEU A C 1
ATOM 743 O O . LEU A 1 89 ? 5.736 -9.652 -6.990 1.00 98.06 89 LEU A O 1
ATOM 747 N N . HIS A 1 90 ? 6.412 -7.562 -6.519 1.00 98.56 90 HIS A N 1
ATOM 748 C CA . HIS A 1 90 ? 5.931 -6.977 -7.765 1.00 98.56 90 HIS A CA 1
ATOM 749 C C . HIS A 1 90 ? 6.611 -7.635 -8.960 1.00 98.56 90 HIS A C 1
ATOM 751 O O . HIS A 1 90 ? 7.836 -7.807 -9.004 1.00 98.56 90 HIS A O 1
ATOM 757 N N . LYS A 1 91 ? 5.824 -7.959 -9.986 1.00 97.75 91 LYS A N 1
ATOM 758 C CA . LYS A 1 91 ? 6.395 -8.539 -11.197 1.00 97.75 91 LYS A CA 1
ATOM 759 C C . LYS A 1 91 ? 7.241 -7.516 -11.943 1.00 97.75 91 LYS A C 1
ATOM 761 O O . LYS A 1 91 ? 6.893 -6.342 -12.078 1.00 97.75 91 LYS A O 1
ATOM 766 N N . LYS A 1 92 ? 8.330 -8.008 -12.524 1.00 98.44 92 LYS A N 1
ATOM 767 C CA . LYS A 1 92 ? 9.183 -7.218 -13.409 1.00 98.44 92 LYS A CA 1
ATOM 768 C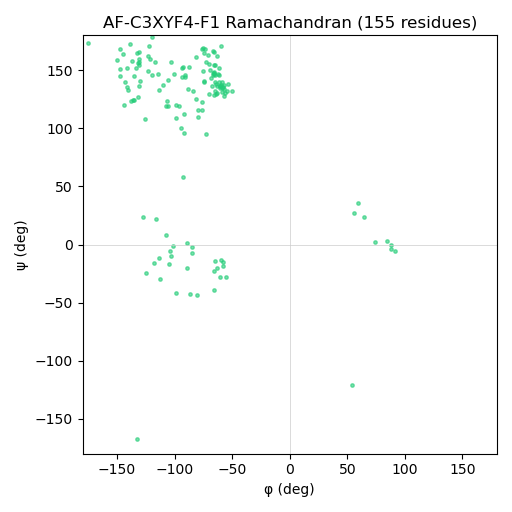 C . LYS A 1 92 ? 8.671 -7.310 -14.842 1.00 98.44 92 LYS A C 1
ATOM 770 O O . LYS A 1 92 ? 8.383 -8.396 -15.347 1.00 98.44 92 LYS A O 1
ATOM 775 N N . CYS A 1 93 ? 8.586 -6.172 -15.514 1.00 98.44 93 CYS A N 1
ATOM 776 C CA . CYS A 1 93 ? 8.312 -6.116 -16.937 1.00 98.44 93 CYS A CA 1
ATOM 777 C C . CYS A 1 93 ? 9.527 -6.636 -17.714 1.00 98.44 93 CYS A C 1
ATOM 779 O O . CYS A 1 93 ? 10.648 -6.202 -17.446 1.00 98.44 93 CYS A O 1
ATOM 781 N N . PRO A 1 94 ? 9.338 -7.572 -18.659 1.00 98.44 94 PRO A N 1
ATOM 782 C CA . PRO A 1 94 ? 10.435 -8.103 -19.453 1.00 98.44 94 PRO A CA 1
ATOM 783 C C . PRO A 1 94 ? 10.897 -7.096 -20.510 1.00 98.44 94 PRO A C 1
ATOM 785 O O . PRO A 1 94 ? 10.154 -6.197 -20.903 1.00 98.44 94 PRO A O 1
ATOM 788 N N . ILE A 1 95 ? 12.082 -7.334 -21.070 1.00 98.44 95 ILE A N 1
ATOM 789 C CA . ILE A 1 95 ? 12.635 -6.561 -22.189 1.00 98.44 95 ILE A CA 1
ATOM 790 C C . ILE A 1 95 ? 11.601 -6.443 -23.327 1.00 98.44 95 ILE A C 1
ATOM 792 O O . ILE A 1 95 ? 10.986 -7.426 -23.762 1.00 98.44 95 ILE A O 1
ATOM 796 N N . GLY A 1 96 ? 11.403 -5.230 -23.841 1.00 98.12 96 GLY A N 1
ATOM 797 C CA . GLY A 1 96 ? 10.348 -4.923 -24.813 1.00 98.12 96 GLY A CA 1
ATOM 798 C C . GLY A 1 96 ? 8.993 -4.540 -24.217 1.00 98.12 96 GLY A C 1
ATOM 799 O O . GLY A 1 96 ? 8.077 -4.195 -24.973 1.00 98.12 96 GLY A O 1
ATOM 800 N N . HIS A 1 97 ? 8.860 -4.595 -22.892 1.00 98.62 97 HIS A N 1
ATOM 801 C CA . HIS A 1 97 ? 7.712 -4.118 -22.135 1.00 98.62 97 HIS A CA 1
ATOM 802 C C . HIS A 1 97 ? 8.166 -3.094 -21.100 1.00 98.62 97 HIS A C 1
ATOM 804 O O . HIS A 1 97 ? 9.276 -3.161 -20.578 1.00 98.62 97 HIS A O 1
ATOM 810 N N . GLY A 1 98 ? 7.283 -2.154 -20.800 1.00 98.19 98 GLY A N 1
ATOM 811 C CA . GLY A 1 98 ? 7.507 -1.147 -19.776 1.00 98.19 98 GLY A CA 1
ATOM 812 C C . GLY A 1 98 ? 6.318 -1.051 -18.840 1.00 98.19 98 GLY A C 1
ATOM 813 O O . GLY A 1 98 ? 5.197 -1.467 -19.172 1.00 98.19 98 GLY A O 1
ATOM 814 N N . VAL A 1 99 ? 6.576 -0.489 -17.668 1.00 98.56 99 VAL A N 1
ATOM 815 C CA . VAL A 1 99 ? 5.556 -0.221 -16.662 1.00 98.56 99 VAL A CA 1
ATOM 816 C C . VAL A 1 99 ? 4.557 0.814 -17.176 1.00 98.56 99 VAL A C 1
ATOM 818 O O . VAL A 1 99 ? 4.917 1.858 -17.712 1.00 98.56 99 VAL A O 1
ATOM 821 N N . THR A 1 100 ? 3.276 0.501 -17.005 1.00 97.88 100 THR A N 1
ATOM 822 C CA . THR A 1 100 ? 2.137 1.389 -17.300 1.00 97.88 100 THR A CA 1
ATOM 823 C C . THR A 1 100 ? 1.382 1.813 -16.056 1.00 97.88 100 THR A C 1
ATOM 825 O O . THR A 1 100 ? 0.797 2.891 -16.035 1.00 97.88 100 THR A O 1
ATOM 828 N N . LYS A 1 101 ? 1.381 0.966 -15.023 1.00 97.81 101 LYS A N 1
ATOM 829 C CA . LYS A 1 101 ? 0.939 1.317 -13.676 1.00 97.81 101 LYS A CA 1
ATOM 830 C C . LYS A 1 101 ? 1.953 0.743 -12.708 1.00 97.81 101 LYS A C 1
ATOM 832 O O . LYS A 1 101 ? 2.219 -0.458 -12.776 1.00 97.81 101 LYS A O 1
ATOM 837 N N . GLN A 1 102 ? 2.502 1.606 -11.864 1.00 97.81 102 GLN A N 1
ATOM 838 C CA . GLN A 1 102 ? 3.386 1.188 -10.786 1.00 97.81 102 GLN A CA 1
ATOM 839 C C . GLN A 1 102 ? 2.633 0.269 -9.826 1.00 97.81 102 GLN A C 1
ATOM 841 O O . GLN A 1 102 ? 1.421 0.431 -9.640 1.00 97.81 102 GLN A O 1
ATOM 846 N N . GLY A 1 103 ? 3.349 -0.699 -9.259 1.00 97.44 103 GLY A N 1
ATOM 847 C CA . GLY A 1 103 ? 2.825 -1.505 -8.168 1.00 97.44 103 GLY A CA 1
ATOM 848 C C . GLY A 1 103 ? 2.527 -0.640 -6.943 1.00 97.44 103 GLY A C 1
ATOM 849 O O . GLY A 1 103 ? 3.196 0.361 -6.693 1.00 97.44 103 GLY A O 1
ATOM 850 N N . THR A 1 104 ? 1.500 -1.020 -6.194 1.00 97.75 104 THR A N 1
ATOM 851 C CA . THR A 1 104 ? 1.170 -0.469 -4.874 1.00 97.75 104 THR A CA 1
ATOM 852 C C . THR A 1 104 ? 1.153 -1.611 -3.860 1.00 97.75 104 THR A C 1
ATOM 854 O O . THR A 1 104 ? 1.163 -2.779 -4.268 1.00 97.75 104 THR A O 1
ATOM 857 N N . PRO A 1 105 ? 1.063 -1.323 -2.553 1.00 97.06 105 PRO A N 1
ATOM 858 C CA . PRO A 1 105 ? 0.950 -2.371 -1.540 1.00 97.06 105 PRO A CA 1
ATOM 859 C C . PRO A 1 105 ? -0.289 -3.269 -1.700 1.00 97.06 105 PRO A C 1
ATOM 861 O O . PRO A 1 105 ? -0.355 -4.333 -1.100 1.00 97.06 105 PRO A O 1
ATOM 864 N N . GLU A 1 106 ? -1.264 -2.891 -2.531 1.00 96.31 106 GLU A N 1
ATOM 865 C CA . GLU A 1 106 ? -2.495 -3.645 -2.802 1.00 96.31 106 GLU A CA 1
ATOM 866 C C . GLU A 1 106 ? -2.580 -4.171 -4.244 1.00 96.31 106 GLU A C 1
ATOM 868 O O . GLU A 1 106 ? -3.483 -4.943 -4.571 1.00 96.31 106 GLU A O 1
ATOM 873 N N . LYS A 1 107 ? -1.706 -3.716 -5.153 1.00 97.44 107 LYS A N 1
ATOM 874 C CA . LYS A 1 107 ? -1.800 -4.028 -6.587 1.00 97.44 107 LYS A CA 1
ATOM 875 C C . LYS A 1 107 ? -0.435 -4.288 -7.202 1.00 97.44 107 LYS A C 1
ATOM 877 O O . LYS A 1 107 ? 0.470 -3.474 -7.088 1.00 97.44 107 LYS A O 1
ATOM 882 N N . ASP A 1 108 ? -0.335 -5.370 -7.963 1.00 98.38 108 ASP A N 1
ATOM 883 C CA . ASP A 1 108 ? 0.863 -5.673 -8.741 1.00 98.38 108 ASP A CA 1
ATOM 884 C C . ASP A 1 108 ? 1.120 -4.645 -9.860 1.00 98.38 108 ASP A C 1
ATOM 886 O O . ASP A 1 108 ? 0.199 -4.026 -10.416 1.00 98.38 108 ASP A O 1
ATOM 890 N N . THR A 1 109 ? 2.390 -4.530 -10.240 1.00 98.44 109 THR A N 1
ATOM 891 C CA . THR A 1 109 ? 2.868 -3.724 -11.364 1.00 98.44 109 THR A CA 1
ATOM 892 C C . THR A 1 109 ? 2.181 -4.145 -12.660 1.00 98.44 109 THR A C 1
ATOM 894 O O . THR A 1 109 ? 2.043 -5.327 -12.962 1.00 98.44 109 THR A O 1
ATOM 897 N N . LYS A 1 110 ? 1.760 -3.195 -13.501 1.00 98.38 110 LYS A N 1
ATOM 898 C CA . LYS A 1 110 ? 1.184 -3.511 -14.820 1.00 98.38 110 LYS A CA 1
ATOM 899 C C . LYS A 1 110 ? 2.142 -3.181 -15.945 1.00 98.38 110 LYS A C 1
ATOM 901 O O . LYS A 1 110 ? 2.508 -2.024 -16.142 1.00 98.38 110 LYS A O 1
ATOM 906 N N . CYS A 1 111 ? 2.440 -4.188 -16.754 1.00 98.44 111 CYS A N 1
ATOM 907 C CA . CYS A 1 111 ? 3.311 -4.079 -17.916 1.00 98.44 111 CYS A CA 1
ATOM 908 C C . CYS A 1 111 ? 2.503 -3.973 -19.207 1.00 98.44 111 CYS A C 1
ATOM 910 O O . CYS A 1 111 ? 1.462 -4.615 -19.354 1.00 98.44 111 CYS A O 1
ATOM 912 N N . SER A 1 112 ? 3.023 -3.226 -20.176 1.00 98.25 112 SER A N 1
ATOM 913 C CA . SER A 1 112 ? 2.528 -3.268 -21.551 1.00 98.25 112 SER A CA 1
ATOM 914 C C . SER A 1 112 ? 3.680 -3.284 -22.542 1.00 98.25 112 SER A C 1
ATOM 916 O O . SER A 1 112 ? 4.799 -2.878 -22.228 1.00 98.25 112 SER A O 1
ATOM 918 N N . ARG A 1 113 ? 3.404 -3.774 -23.749 1.00 98.38 113 ARG A N 1
ATOM 919 C CA . ARG A 1 113 ? 4.389 -3.820 -24.826 1.00 98.38 113 ARG A CA 1
ATOM 920 C C . ARG A 1 113 ? 4.726 -2.404 -25.290 1.00 98.38 113 ARG A C 1
ATOM 922 O O . ARG A 1 113 ? 3.814 -1.612 -25.530 1.00 98.38 113 ARG A O 1
ATOM 929 N N . CYS A 1 114 ? 6.010 -2.116 -25.499 1.00 98.31 114 CYS A N 1
ATOM 930 C CA . CYS A 1 114 ? 6.423 -0.802 -25.984 1.00 98.31 114 CYS A CA 1
ATOM 931 C C . CYS A 1 114 ? 5.813 -0.489 -27.360 1.00 98.31 114 CYS A C 1
ATOM 933 O O . CYS A 1 114 ? 5.728 -1.346 -28.256 1.00 98.31 114 CYS A O 1
ATOM 935 N N . LYS A 1 115 ? 5.326 0.747 -27.493 1.00 97.88 115 LYS A N 1
ATOM 936 C CA . LYS A 1 115 ? 4.714 1.266 -28.718 1.00 97.88 115 LYS A CA 1
ATOM 937 C C . LYS A 1 115 ? 5.807 1.601 -29.737 1.00 97.88 115 LYS A C 1
ATOM 939 O O . LYS A 1 115 ? 6.995 1.578 -29.436 1.00 97.88 115 LYS A O 1
ATOM 944 N N . THR A 1 116 ? 5.408 1.861 -30.976 1.00 96.56 116 THR A N 1
ATOM 945 C CA . THR A 1 116 ? 6.351 2.323 -32.001 1.00 96.56 116 THR A CA 1
ATOM 946 C C . THR A 1 116 ? 7.003 3.629 -31.546 1.00 96.56 116 THR A C 1
ATOM 948 O O . THR A 1 116 ? 6.307 4.510 -31.049 1.00 96.56 116 THR A O 1
ATOM 951 N N . GLY A 1 117 ? 8.324 3.733 -31.699 1.00 96.25 117 GLY A N 1
ATOM 952 C CA . GLY A 1 117 ? 9.105 4.877 -31.222 1.00 96.25 117 GLY A CA 1
ATOM 953 C C . GLY A 1 117 ? 9.523 4.796 -29.751 1.00 96.25 117 GLY A C 1
ATOM 954 O O . GLY A 1 117 ? 10.130 5.741 -29.259 1.00 96.25 117 GLY A O 1
ATOM 955 N N . THR A 1 118 ? 9.213 3.703 -29.038 1.00 98.38 118 THR A N 1
ATOM 956 C CA . THR A 1 118 ? 9.681 3.476 -27.664 1.00 98.38 118 THR A CA 1
ATOM 957 C C . THR A 1 118 ? 10.290 2.087 -27.475 1.00 98.38 118 THR A C 1
ATOM 959 O O . THR A 1 118 ? 9.999 1.144 -28.221 1.00 98.38 118 THR A O 1
ATOM 962 N N . PHE A 1 119 ? 11.136 1.949 -26.455 1.00 98.38 119 PHE A N 1
ATOM 963 C CA . PHE A 1 119 ? 11.824 0.711 -26.113 1.00 98.38 119 PHE A CA 1
ATOM 964 C C . PHE A 1 119 ? 12.001 0.516 -24.603 1.00 98.38 119 PHE A C 1
ATOM 966 O O . PHE A 1 119 ? 11.858 1.440 -23.808 1.00 98.38 119 PHE A O 1
ATOM 973 N N . SER A 1 120 ? 12.316 -0.714 -24.212 1.00 98.38 120 SER A N 1
ATOM 974 C CA . SER A 1 120 ? 12.777 -1.082 -22.874 1.00 98.38 120 SER A CA 1
ATOM 975 C C . SER A 1 120 ? 13.820 -2.187 -23.020 1.00 98.38 120 SER A C 1
ATOM 977 O O . SER A 1 120 ? 13.522 -3.239 -23.597 1.00 98.38 120 SER A O 1
ATOM 979 N N . SER A 1 121 ? 15.040 -1.932 -22.549 1.00 97.75 121 SER A N 1
ATOM 980 C CA . SER A 1 121 ? 16.198 -2.829 -22.679 1.00 97.75 121 SER A CA 1
ATOM 981 C C . SER A 1 121 ? 16.507 -3.625 -21.407 1.00 97.75 121 SER A C 1
ATOM 983 O O . SER A 1 121 ? 17.439 -4.425 -21.396 1.00 97.75 121 SER A O 1
ATOM 985 N N . THR A 1 122 ? 15.737 -3.420 -20.341 1.00 97.50 122 THR A N 1
ATOM 986 C CA . THR A 1 122 ? 15.973 -3.956 -18.995 1.00 97.50 122 THR A CA 1
ATOM 987 C C . THR A 1 122 ? 14.770 -4.770 -18.515 1.00 97.50 122 THR A C 1
ATOM 989 O O . THR A 1 122 ? 13.670 -4.683 -19.063 1.00 97.50 122 THR A O 1
ATOM 992 N N . ILE A 1 123 ? 14.984 -5.603 -17.494 1.00 98.25 123 ILE A N 1
ATOM 993 C CA . ILE A 1 123 ? 13.907 -6.279 -16.763 1.00 98.25 123 ILE A CA 1
ATOM 994 C C . ILE A 1 123 ? 13.650 -5.474 -15.491 1.00 98.25 123 ILE A C 1
ATOM 996 O O . ILE A 1 123 ? 14.481 -5.485 -14.584 1.00 98.25 123 ILE A O 1
ATOM 1000 N N . SER A 1 124 ? 12.519 -4.773 -15.419 1.00 97.38 124 SER A N 1
ATOM 1001 C CA . SER A 1 124 ? 12.257 -3.817 -14.337 1.00 97.38 124 SER A CA 1
ATOM 1002 C C . SER A 1 124 ? 10.796 -3.807 -13.899 1.00 97.38 124 SER A C 1
ATOM 1004 O O . SER A 1 124 ? 9.893 -3.882 -14.727 1.00 97.38 124 SER A O 1
ATOM 1006 N N . ALA A 1 125 ? 10.561 -3.703 -12.589 1.00 97.44 125 ALA A N 1
ATOM 1007 C CA . ALA A 1 125 ? 9.229 -3.500 -12.014 1.00 97.44 125 ALA A CA 1
ATOM 1008 C C . ALA A 1 125 ? 8.814 -2.019 -11.984 1.00 97.44 125 ALA A C 1
ATOM 1010 O O . ALA A 1 125 ? 7.668 -1.724 -11.671 1.00 97.44 125 ALA A O 1
ATOM 1011 N N . THR A 1 126 ? 9.717 -1.089 -12.319 1.00 97.50 126 THR A N 1
ATOM 1012 C CA . THR A 1 126 ? 9.474 0.355 -12.168 1.00 97.50 126 THR A CA 1
ATOM 1013 C C . THR A 1 126 ? 9.665 1.156 -13.453 1.00 97.50 126 THR A C 1
ATOM 1015 O O . THR A 1 126 ? 9.066 2.220 -13.603 1.00 97.50 126 THR A O 1
ATOM 1018 N N . GLU A 1 127 ? 10.461 0.668 -14.407 1.00 97.81 127 GLU A N 1
ATOM 1019 C CA . GLU A 1 127 ? 10.817 1.448 -15.593 1.00 97.81 127 GLU A CA 1
ATOM 1020 C C . GLU A 1 127 ? 9.724 1.405 -16.681 1.00 97.81 127 GLU A C 1
ATOM 1022 O O . GLU A 1 127 ? 9.333 0.325 -17.144 1.00 97.81 127 GLU A O 1
ATOM 1027 N N . PRO A 1 128 ? 9.229 2.569 -17.145 1.00 98.19 128 PRO A N 1
ATOM 1028 C CA . PRO A 1 128 ? 8.357 2.639 -18.311 1.00 98.19 128 PRO A CA 1
ATOM 1029 C C . PRO A 1 128 ? 9.153 2.452 -19.612 1.00 98.19 128 PRO A C 1
ATOM 1031 O O . PRO A 1 128 ? 10.383 2.509 -19.635 1.00 98.19 128 PRO A O 1
ATOM 1034 N N . CYS A 1 129 ? 8.444 2.278 -20.731 1.00 98.31 129 CYS A N 1
ATOM 1035 C CA . CYS A 1 129 ? 9.084 2.336 -22.046 1.00 98.31 129 CYS A CA 1
ATOM 1036 C C . CYS A 1 129 ? 9.647 3.742 -22.282 1.00 98.31 129 CYS 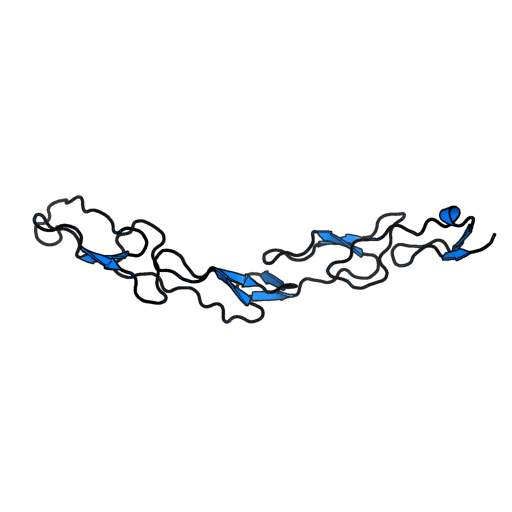A C 1
ATOM 1038 O O . CYS A 1 129 ? 8.924 4.730 -22.151 1.00 98.31 129 CYS A O 1
ATOM 1040 N N . ARG A 1 130 ? 10.916 3.817 -22.674 1.00 98.06 130 ARG A N 1
ATOM 1041 C CA . ARG A 1 130 ? 11.622 5.058 -22.990 1.00 98.06 130 ARG A CA 1
ATOM 1042 C C . ARG A 1 130 ? 11.475 5.376 -24.471 1.00 98.06 130 ARG A C 1
ATOM 1044 O O . ARG A 1 130 ? 11.416 4.462 -25.292 1.00 98.06 130 ARG A O 1
ATOM 1051 N N . SER A 1 131 ? 11.394 6.652 -24.821 1.00 98.12 131 SER A N 1
ATOM 1052 C CA . SER A 1 131 ? 11.397 7.073 -26.224 1.00 98.12 131 SER A CA 1
ATOM 1053 C C . SER A 1 131 ? 12.725 6.735 -26.883 1.00 98.12 131 SER A C 1
ATOM 1055 O O . SER A 1 131 ? 13.765 6.781 -26.228 1.00 98.12 131 SER A O 1
ATOM 1057 N N . HIS A 1 132 ? 12.681 6.395 -28.170 1.00 98.12 132 HIS A N 1
ATOM 1058 C CA . HIS A 1 132 ? 13.898 6.247 -28.952 1.00 98.12 132 HIS A CA 1
ATOM 1059 C C . HIS A 1 132 ? 14.665 7.568 -29.006 1.00 98.12 132 HIS A C 1
ATOM 1061 O O . HIS A 1 132 ? 14.066 8.635 -29.162 1.00 98.12 132 HIS A O 1
ATOM 1067 N N . THR A 1 133 ? 15.985 7.481 -28.907 1.00 97.19 133 THR A N 1
ATOM 1068 C CA . THR A 1 133 ? 16.895 8.612 -29.011 1.00 97.19 133 THR A CA 1
ATOM 1069 C C . THR A 1 133 ? 16.719 9.300 -30.366 1.00 97.19 133 THR A C 1
ATOM 1071 O O . THR A 1 133 ? 16.680 8.655 -31.423 1.00 97.19 133 THR A O 1
ATOM 1074 N N . ASN A 1 134 ? 16.576 10.626 -30.325 1.00 96.31 134 ASN A N 1
ATOM 1075 C CA . ASN A 1 134 ? 16.444 11.464 -31.509 1.00 96.31 134 ASN A CA 1
ATOM 1076 C C . ASN A 1 134 ? 17.829 11.947 -31.957 1.00 96.31 134 ASN A C 1
ATOM 1078 O O . ASN A 1 134 ? 18.333 12.937 -31.438 1.00 96.31 134 ASN A O 1
ATOM 1082 N N . CYS A 1 135 ? 18.430 11.244 -32.919 1.00 96.00 135 CYS A N 1
ATOM 1083 C CA . CYS A 1 135 ? 19.795 11.514 -33.387 1.00 96.00 135 CYS A CA 1
ATOM 1084 C C . CYS A 1 135 ? 19.978 12.922 -33.970 1.00 96.00 135 CYS A C 1
ATOM 1086 O O . CYS A 1 135 ? 21.046 13.509 -33.837 1.00 96.00 135 CYS A O 1
ATOM 1088 N N . SER A 1 136 ? 18.915 13.511 -34.527 1.00 93.94 136 SER A N 1
ATOM 1089 C CA . SER A 1 136 ? 18.957 14.859 -35.100 1.00 93.94 136 SER A CA 1
ATOM 1090 C C . SER A 1 136 ? 19.237 15.955 -34.068 1.00 93.94 136 SER A C 1
ATOM 1092 O O . SER A 1 136 ? 19.561 17.069 -34.453 1.00 93.94 136 SER A O 1
ATOM 1094 N N . VAL A 1 137 ? 19.124 15.663 -32.767 1.00 95.06 137 VAL A N 1
ATOM 1095 C CA . VAL A 1 137 ? 19.511 16.597 -31.695 1.00 95.06 137 VAL A CA 1
ATOM 1096 C C . VAL A 1 137 ? 21.025 16.856 -31.684 1.00 95.06 137 VAL A C 1
ATOM 1098 O O . VAL A 1 137 ? 21.447 17.903 -31.203 1.00 95.06 137 VAL A O 1
ATOM 1101 N N . TRP A 1 138 ? 21.827 15.940 -32.234 1.00 93.75 138 TRP A N 1
ATOM 1102 C CA . TRP A 1 138 ? 23.288 16.054 -32.325 1.00 93.75 138 TRP A CA 1
ATOM 1103 C C . TRP A 1 138 ? 23.797 16.124 -33.769 1.00 93.75 138 TRP A C 1
ATOM 1105 O O . TRP A 1 138 ? 24.944 15.773 -34.019 1.00 93.75 138 TRP A O 1
ATOM 1115 N N . ASP A 1 139 ? 22.951 16.528 -34.723 1.00 93.81 139 ASP A N 1
ATOM 1116 C CA . ASP A 1 139 ? 23.283 16.535 -36.159 1.00 93.81 139 ASP A CA 1
ATOM 1117 C C . ASP A 1 139 ? 23.744 15.158 -36.695 1.00 93.81 139 ASP A C 1
ATOM 1119 O O . ASP A 1 139 ? 24.464 15.055 -37.688 1.00 93.81 139 ASP A O 1
ATOM 1123 N N . GLU A 1 140 ? 23.294 14.076 -36.052 1.00 95.81 140 GLU A N 1
ATOM 1124 C CA . GLU A 1 140 ? 23.615 12.695 -36.413 1.00 95.81 140 GLU A CA 1
ATOM 1125 C C . GLU A 1 140 ? 22.465 11.995 -37.153 1.00 95.81 140 GLU A C 1
ATOM 1127 O O . GLU A 1 140 ? 21.277 12.314 -37.003 1.00 95.81 140 GLU A O 1
ATOM 1132 N N . CYS A 1 141 ? 22.818 10.953 -37.908 1.00 94.62 141 CYS A N 1
ATOM 1133 C CA . CYS A 1 141 ? 21.878 10.053 -38.561 1.00 94.62 141 CYS A CA 1
ATOM 1134 C C . CYS A 1 141 ? 21.562 8.837 -37.682 1.00 94.62 141 CYS A C 1
ATOM 1136 O O . CYS A 1 141 ? 22.379 8.363 -36.892 1.00 94.62 141 CYS A O 1
ATOM 1138 N N . VAL A 1 142 ? 20.371 8.260 -37.874 1.00 96.19 142 VAL A N 1
ATOM 1139 C CA . VAL A 1 142 ? 20.049 6.935 -37.325 1.00 96.19 142 VAL A CA 1
ATOM 1140 C C . VAL A 1 142 ? 20.820 5.881 -38.125 1.00 96.19 142 VAL A C 1
ATOM 1142 O O . VAL A 1 142 ? 20.350 5.416 -39.162 1.00 96.19 142 VAL A O 1
ATOM 1145 N N . VAL A 1 143 ? 21.990 5.480 -37.628 1.00 96.44 143 VAL A N 1
ATOM 1146 C CA . VAL A 1 143 ? 22.830 4.419 -38.214 1.00 96.44 143 VAL A CA 1
ATOM 1147 C C . VAL A 1 143 ? 22.132 3.064 -38.121 1.00 96.44 143 VAL A C 1
ATOM 1149 O O . VAL A 1 143 ? 22.168 2.258 -39.051 1.00 96.44 143 VAL A O 1
ATOM 1152 N N . ARG A 1 144 ? 21.451 2.803 -36.998 1.00 95.62 144 ARG A N 1
ATOM 1153 C CA . ARG A 1 144 ? 20.620 1.607 -36.831 1.00 95.62 144 ARG A CA 1
ATOM 1154 C C . ARG A 1 144 ? 19.318 1.956 -36.140 1.00 95.62 144 ARG A C 1
ATOM 1156 O O . ARG A 1 144 ? 19.311 2.445 -35.013 1.00 95.62 144 ARG A O 1
ATOM 1163 N N . ARG A 1 145 ? 18.207 1.628 -36.798 1.00 96.06 145 ARG A N 1
ATOM 1164 C CA . ARG A 1 145 ? 16.873 1.825 -36.235 1.00 96.06 145 ARG A CA 1
ATOM 1165 C C . ARG A 1 145 ? 16.666 0.926 -35.017 1.00 96.06 145 ARG A C 1
ATOM 1167 O O . ARG A 1 145 ? 16.858 -0.290 -35.092 1.00 96.06 145 ARG A O 1
ATOM 1174 N N . GLY A 1 146 ? 16.233 1.534 -33.920 1.00 96.12 146 GLY A N 1
ATOM 1175 C CA . GLY A 1 146 ? 15.842 0.843 -32.706 1.00 96.12 146 GLY A CA 1
ATOM 1176 C C . GLY A 1 146 ? 14.591 -0.008 -32.904 1.00 96.12 146 GLY A C 1
ATOM 1177 O O . GLY A 1 146 ? 13.840 0.113 -33.876 1.00 96.12 146 GLY A O 1
ATOM 1178 N N . ASN A 1 147 ? 14.336 -0.882 -31.939 1.00 96.69 147 ASN A N 1
ATOM 1179 C CA . ASN A 1 147 ? 13.107 -1.666 -31.872 1.00 96.69 147 ASN A CA 1
ATOM 1180 C C . ASN A 1 147 ? 12.546 -1.602 -30.448 1.00 96.69 147 ASN A C 1
ATOM 1182 O O . ASN A 1 147 ? 12.977 -0.791 -29.643 1.00 96.69 147 ASN A O 1
ATOM 1186 N N . ARG A 1 148 ? 11.573 -2.442 -30.096 1.00 97.56 148 ARG A N 1
ATOM 1187 C CA . ARG A 1 148 ? 10.975 -2.397 -28.748 1.00 97.56 148 ARG A CA 1
ATOM 1188 C C . ARG A 1 148 ? 11.963 -2.729 -27.626 1.00 97.56 148 ARG A C 1
ATOM 1190 O O . ARG A 1 148 ? 11.694 -2.406 -26.479 1.00 97.56 148 ARG A O 1
ATOM 1197 N N . ARG A 1 149 ? 13.067 -3.406 -27.934 1.00 97.75 149 ARG A N 1
ATOM 1198 C CA . ARG A 1 149 ? 14.061 -3.901 -26.973 1.00 97.75 149 ARG A CA 1
ATOM 1199 C C . ARG A 1 149 ? 15.346 -3.076 -26.944 1.00 97.75 149 ARG A C 1
ATOM 1201 O O . ARG A 1 149 ? 16.123 -3.224 -26.011 1.00 97.75 149 ARG A O 1
ATOM 1208 N N . MET A 1 150 ? 15.590 -2.255 -27.962 1.00 97.00 150 MET A N 1
ATOM 1209 C CA . MET A 1 150 ? 16.818 -1.473 -28.090 1.00 97.00 150 MET A CA 1
ATOM 1210 C C . MET A 1 150 ? 16.537 -0.086 -28.648 1.00 97.00 150 MET A C 1
ATOM 1212 O O . MET A 1 150 ? 15.604 0.095 -29.434 1.00 97.00 150 MET A O 1
ATOM 1216 N N . ASP A 1 151 ? 17.395 0.853 -28.281 1.00 98.00 151 ASP A N 1
ATOM 1217 C CA . ASP A 1 151 ? 17.341 2.209 -28.794 1.00 98.00 151 ASP A CA 1
ATOM 1218 C C . ASP A 1 151 ? 17.819 2.324 -30.251 1.00 98.00 151 ASP A C 1
ATOM 1220 O O . ASP A 1 151 ? 18.414 1.393 -30.807 1.00 98.00 151 ASP A O 1
ATOM 1224 N N . ASN A 1 152 ? 17.569 3.484 -30.857 1.00 97.06 152 ASN A N 1
ATOM 1225 C CA . ASN A 1 152 ? 18.284 3.941 -32.037 1.00 97.06 152 ASN A CA 1
ATOM 1226 C C . ASN A 1 152 ? 19.781 4.046 -31.733 1.00 97.06 152 ASN A C 1
ATOM 1228 O O . ASN A 1 152 ? 20.184 4.523 -30.674 1.00 97.06 152 ASN A O 1
ATOM 1232 N N . LEU A 1 153 ? 20.599 3.629 -32.696 1.00 96.88 153 LEU A N 1
ATOM 1233 C CA . LEU A 1 153 ? 22.021 3.938 -32.707 1.00 96.88 153 LEU A CA 1
ATOM 1234 C C . LEU A 1 153 ? 22.231 5.169 -33.585 1.00 96.88 153 LEU A C 1
ATOM 1236 O O . LEU A 1 153 ? 21.909 5.123 -34.776 1.00 96.88 153 LEU A O 1
ATOM 1240 N N . CYS A 1 154 ? 22.752 6.230 -32.983 1.00 96.81 154 CYS A N 1
ATOM 1241 C CA . CYS A 1 154 ? 23.118 7.463 -33.664 1.00 96.81 154 CYS A CA 1
ATOM 1242 C C . CYS A 1 154 ? 24.600 7.440 -34.056 1.00 96.81 154 CYS A C 1
ATOM 1244 O O . CYS A 1 154 ? 25.398 6.723 -33.444 1.00 96.81 154 CYS A O 1
ATOM 1246 N N . GLY A 1 155 ? 24.936 8.158 -35.120 1.00 94.81 155 GLY A N 1
ATOM 1247 C CA . GLY A 1 155 ? 26.309 8.373 -35.551 1.00 94.81 155 GLY A CA 1
ATOM 1248 C C . GLY A 1 155 ? 26.378 9.327 -36.737 1.00 94.81 155 GLY A C 1
ATOM 1249 O O . GLY A 1 155 ? 25.352 9.710 -37.307 1.00 94.81 155 GLY A O 1
ATOM 1250 N N . THR A 1 156 ? 27.597 9.698 -37.116 1.00 92.31 156 THR A N 1
ATOM 1251 C CA . THR A 1 156 ? 27.853 10.587 -38.252 1.00 92.31 156 THR A CA 1
ATOM 1252 C C . THR A 1 156 ? 27.246 10.030 -39.537 1.00 92.31 156 THR A C 1
ATOM 1254 O O . THR A 1 156 ? 27.495 8.874 -39.900 1.00 92.31 156 THR A O 1
ATOM 1257 N N . CYS A 1 157 ? 26.468 10.875 -40.209 1.00 79.62 157 CYS A N 1
ATOM 1258 C CA . CYS A 1 157 ? 26.265 10.776 -41.645 1.00 79.62 157 CYS A CA 1
ATOM 1259 C C . CYS A 1 157 ? 27.592 11.163 -42.342 1.00 79.62 157 CYS A C 1
ATOM 1261 O O . CYS A 1 157 ? 27.867 10.579 -43.404 1.00 79.62 157 CYS A O 1
#

Sequence (157 aa):
DPLSGTILFCDWCEPGFYMNRVCTERTATECLPCPWDEYTEHYNREYECRRCSDCRREHEHVKIECSATNNRICQCDDGYYRLFEFCLLHKKCPIGHGVTKQGTPEKDTKCSRCKTGTFSSTISATEPCRSHTNCSVWDECVVRRGNRRMDNLCGTC